Protein AF-A0A328N730-F1 (afdb_monomer)

InterPro domains:
  IPR009937 Putative Actinobacterial Holin-X, holin superfamily III [PF07332] (20-93)

Organism: NCBI:txid709876

Radius of gyration: 35.85 Å; Cα contacts (8 Å, |Δi|>4): 10; chains: 1; bounding box: 66×62×111 Å

Structure (mmCIF, N/CA/C/O backbone):
data_AF-A0A328N730-F1
#
_entry.id   AF-A0A328N730-F1
#
loop_
_atom_site.group_PDB
_atom_site.id
_atom_site.type_symbol
_atom_site.label_atom_id
_atom_site.label_alt_id
_atom_site.label_comp_id
_atom_site.label_asym_id
_atom_site.label_entity_id
_atom_site.label_seq_id
_atom_site.pdbx_PDB_ins_code
_atom_site.Cartn_x
_atom_site.Cartn_y
_atom_site.Cartn_z
_atom_site.occupancy
_atom_site.B_iso_or_equiv
_atom_site.auth_seq_id
_atom_site.auth_comp_id
_atom_site.auth_asym_id
_atom_site.auth_atom_id
_atom_site.pdbx_PDB_model_num
ATOM 1 N N . MET A 1 1 ? -37.586 -31.921 76.084 1.00 61.25 1 MET A N 1
ATOM 2 C CA . MET A 1 1 ? -37.830 -31.527 74.681 1.00 61.25 1 MET A CA 1
ATOM 3 C C . MET A 1 1 ? -36.852 -30.395 74.364 1.00 61.25 1 MET A C 1
ATOM 5 O O . MET A 1 1 ? -36.986 -29.361 75.003 1.00 61.25 1 MET A O 1
ATOM 9 N N . PRO A 1 2 ? -35.808 -30.604 73.542 1.00 62.34 2 PRO A N 1
ATOM 10 C CA . PRO A 1 2 ? -34.804 -29.581 73.235 1.00 62.34 2 PRO A CA 1
ATOM 11 C C . PRO A 1 2 ? -35.358 -28.512 72.283 1.00 62.34 2 PRO A C 1
ATOM 13 O O . PRO A 1 2 ? -36.160 -28.814 71.397 1.00 62.34 2 PRO A O 1
ATOM 16 N N . GLU A 1 3 ? -34.922 -27.271 72.482 1.00 66.38 3 GLU A N 1
ATOM 17 C CA . GLU A 1 3 ? -35.229 -26.127 71.625 1.00 66.38 3 GLU A CA 1
ATOM 18 C C . GLU A 1 3 ? -34.738 -26.368 70.190 1.00 66.38 3 GLU A C 1
ATOM 20 O O . GLU A 1 3 ? -33.609 -26.810 69.966 1.00 66.38 3 GLU A O 1
ATOM 25 N N . ARG A 1 4 ? -35.593 -26.088 69.198 1.00 67.12 4 ARG A N 1
ATOM 26 C CA . ARG A 1 4 ? -35.182 -26.035 67.791 1.00 67.12 4 ARG A CA 1
ATOM 27 C C . ARG A 1 4 ? -34.709 -24.611 67.477 1.00 67.12 4 ARG A C 1
ATOM 29 O O . ARG A 1 4 ? -35.476 -23.683 67.728 1.00 67.12 4 ARG A O 1
ATOM 36 N N . PRO A 1 5 ? -33.509 -24.423 66.901 1.00 63.19 5 PRO A N 1
ATOM 37 C CA . PRO A 1 5 ? -33.031 -23.113 66.481 1.00 63.19 5 PRO A CA 1
ATOM 38 C C . PRO A 1 5 ? -33.967 -22.530 65.419 1.00 63.19 5 PRO A C 1
ATOM 40 O O . PRO A 1 5 ? -34.181 -23.133 64.366 1.00 63.19 5 PRO A O 1
ATOM 43 N N . SER A 1 6 ? -34.517 -21.349 65.687 1.00 62.59 6 SER A N 1
ATOM 44 C CA . SER A 1 6 ? -35.200 -20.524 64.696 1.00 62.59 6 SER A CA 1
ATOM 45 C C . SER A 1 6 ? -34.163 -19.958 63.724 1.00 62.59 6 SER A C 1
ATOM 47 O O . SER A 1 6 ? -33.629 -18.867 63.922 1.00 62.59 6 SER A O 1
ATOM 49 N N . GLY A 1 7 ? -33.835 -20.719 62.682 1.00 55.09 7 GLY A N 1
ATOM 50 C CA . GLY A 1 7 ? -33.121 -20.188 61.528 1.00 55.09 7 GLY A CA 1
ATOM 51 C C . GLY A 1 7 ? -34.047 -19.234 60.787 1.00 55.09 7 GLY A C 1
ATOM 52 O O . GLY A 1 7 ? -34.960 -19.686 60.107 1.00 55.09 7 GLY A O 1
ATOM 53 N N . ASN A 1 8 ? -33.840 -17.930 60.962 1.00 61.34 8 ASN A N 1
ATOM 54 C CA . ASN A 1 8 ? -34.500 -16.886 60.186 1.00 61.34 8 ASN A CA 1
ATOM 55 C C . ASN A 1 8 ? -33.935 -16.903 58.749 1.00 61.34 8 ASN A C 1
ATOM 57 O O . ASN A 1 8 ? -32.775 -16.522 58.569 1.00 61.34 8 ASN A O 1
ATOM 61 N N . PRO A 1 9 ? -34.685 -17.340 57.720 1.00 61.12 9 PRO A N 1
ATOM 62 C CA . PRO A 1 9 ? -34.252 -17.218 56.341 1.00 61.12 9 PRO A CA 1
ATOM 63 C C . PRO A 1 9 ? -34.616 -15.812 55.860 1.00 61.12 9 PRO A C 1
ATOM 65 O O . PRO A 1 9 ? -35.763 -15.543 55.516 1.00 61.12 9 PRO A O 1
ATOM 68 N N . GLY A 1 10 ? -33.632 -14.915 55.839 1.00 58.91 10 GLY A N 1
ATOM 69 C CA . GLY A 1 10 ? -33.770 -13.614 55.185 1.00 58.91 10 GLY A CA 1
ATOM 70 C C . GLY A 1 10 ? -33.653 -12.422 56.124 1.00 58.91 10 GLY A C 1
ATOM 71 O O . GLY A 1 10 ? -34.583 -11.640 56.276 1.00 58.91 10 GLY A O 1
ATOM 72 N N . THR A 1 11 ? -32.470 -12.203 56.687 1.00 55.56 11 THR A N 1
ATOM 73 C CA . THR A 1 11 ? -31.991 -10.821 56.789 1.00 55.56 11 THR A CA 1
ATOM 74 C C . THR A 1 11 ? -31.574 -10.391 55.380 1.00 55.56 11 THR A C 1
ATOM 76 O O . THR A 1 11 ? -30.689 -11.041 54.822 1.00 55.56 11 THR A O 1
ATOM 79 N N . PRO A 1 12 ? -32.187 -9.362 54.762 1.00 58.97 12 PRO A N 1
ATOM 80 C CA . PRO A 1 12 ? -31.645 -8.747 53.556 1.00 58.97 12 PRO A CA 1
ATOM 81 C C . PRO A 1 12 ? -30.303 -8.113 53.933 1.00 58.97 12 PRO A C 1
ATOM 83 O O . PRO A 1 12 ? -30.235 -7.010 54.473 1.00 58.97 12 PRO A O 1
ATOM 86 N N . SER A 1 13 ? -29.239 -8.891 53.761 1.00 58.50 13 SER A N 1
ATOM 87 C CA . SER A 1 13 ? -27.875 -8.515 54.096 1.00 58.50 13 SER A CA 1
ATOM 88 C C . SER A 1 13 ? -27.474 -7.284 53.287 1.00 58.50 13 SER A C 1
ATOM 90 O O . SER A 1 13 ? -27.790 -7.178 52.102 1.00 58.50 13 SER A O 1
ATOM 92 N N . ALA A 1 14 ? -26.726 -6.373 53.907 1.00 62.09 14 ALA A N 1
ATOM 93 C CA . ALA A 1 14 ? -26.144 -5.188 53.269 1.00 62.09 14 ALA A CA 1
ATOM 94 C C . ALA A 1 14 ? -25.285 -5.496 52.014 1.00 62.09 14 ALA A C 1
ATOM 96 O O . ALA A 1 14 ? -24.898 -4.583 51.291 1.00 62.09 14 ALA A O 1
ATOM 97 N N . ASP A 1 15 ? -25.041 -6.772 51.716 1.00 61.91 15 ASP A N 1
ATOM 98 C CA . ASP A 1 15 ? -24.383 -7.278 50.512 1.00 61.91 15 ASP A CA 1
ATOM 99 C C . ASP A 1 15 ? -25.248 -7.178 49.239 1.00 61.91 15 ASP A C 1
ATOM 101 O O . ASP A 1 15 ? -24.708 -7.022 48.144 1.00 61.91 15 ASP A O 1
ATOM 105 N N . THR A 1 16 ? -26.586 -7.210 49.349 1.00 66.38 16 THR A N 1
ATOM 106 C CA . THR A 1 16 ? -27.504 -7.056 48.201 1.00 66.38 16 THR A CA 1
ATOM 107 C C . THR A 1 16 ? -27.311 -5.728 47.440 1.00 66.38 16 THR A C 1
ATOM 109 O O . THR A 1 16 ? -27.165 -5.774 46.217 1.00 66.38 16 THR A O 1
ATOM 112 N N . PRO A 1 17 ? -27.245 -4.548 48.093 1.00 77.62 17 PRO A N 1
ATOM 113 C CA . PRO A 1 17 ? -27.023 -3.278 47.392 1.00 77.62 17 PRO A CA 1
ATOM 114 C C . PRO A 1 17 ? -25.605 -3.117 46.814 1.00 77.62 17 PRO A C 1
ATOM 116 O O . PRO A 1 17 ? -25.441 -2.465 45.785 1.00 77.62 17 PRO A O 1
ATOM 119 N N . VAL A 1 18 ? -24.574 -3.725 47.415 1.00 85.56 18 VAL A N 1
ATOM 120 C CA . VAL A 1 18 ? -23.203 -3.693 46.863 1.00 85.56 18 VAL A CA 1
ATOM 121 C C . VAL A 1 18 ? -23.113 -4.549 45.599 1.00 85.56 18 VAL A C 1
ATOM 123 O O . VAL A 1 18 ? -22.546 -4.107 44.599 1.00 85.56 18 VAL A O 1
ATOM 126 N N . ALA A 1 19 ? -23.732 -5.733 45.606 1.00 85.75 19 ALA A N 1
ATOM 127 C CA . ALA A 1 19 ? -23.832 -6.584 44.423 1.00 85.75 19 ALA A CA 1
ATOM 128 C C . ALA A 1 19 ? -24.550 -5.871 43.261 1.00 85.75 19 ALA A C 1
ATOM 130 O O . ALA A 1 19 ? -24.112 -5.959 42.113 1.00 85.75 19 ALA A O 1
ATOM 131 N N . GLU A 1 20 ? -25.597 -5.095 43.553 1.00 84.69 20 GLU A N 1
ATOM 132 C CA . GLU A 1 20 ? -26.346 -4.345 42.541 1.00 84.69 20 GLU A CA 1
ATOM 133 C C . GLU A 1 20 ? -25.533 -3.187 41.923 1.00 84.69 20 GLU A C 1
ATOM 135 O O . GLU A 1 20 ? -25.595 -2.957 40.713 1.00 84.69 20 GLU A O 1
ATOM 140 N N . LEU A 1 21 ? -24.718 -2.481 42.718 1.00 88.88 21 LEU A N 1
ATOM 141 C CA . LEU A 1 21 ? -23.810 -1.434 42.225 1.00 88.88 21 LEU A CA 1
ATOM 142 C C . LEU A 1 21 ? -22.692 -2.006 41.354 1.00 88.88 21 LEU A C 1
ATOM 144 O O . LEU A 1 21 ? -22.386 -1.436 40.307 1.00 88.88 21 LEU A O 1
ATOM 148 N N . VAL A 1 22 ? -22.110 -3.135 41.766 1.00 89.31 22 VAL A N 1
ATOM 149 C CA . VAL A 1 22 ? -21.094 -3.843 40.976 1.00 89.31 22 VAL A CA 1
ATOM 150 C C . VAL A 1 22 ? -21.687 -4.265 39.638 1.00 89.31 22 VAL A C 1
ATOM 152 O O . VAL A 1 22 ? -21.095 -3.984 38.599 1.00 89.31 22 VAL A O 1
ATOM 155 N N . GLN A 1 23 ? -22.891 -4.837 39.637 1.00 90.00 23 GLN A N 1
ATOM 156 C CA . GLN A 1 23 ? -23.554 -5.265 38.410 1.00 90.00 23 GLN A CA 1
ATOM 157 C C . GLN A 1 23 ? -23.860 -4.088 37.470 1.00 90.00 23 GLN A C 1
ATOM 159 O O . GLN A 1 23 ? -23.536 -4.147 36.283 1.00 90.00 23 GLN A O 1
ATOM 164 N N . ARG A 1 24 ? -24.372 -2.967 37.997 1.00 89.06 24 ARG A N 1
ATOM 165 C CA . ARG A 1 24 ? -24.597 -1.744 37.205 1.00 89.06 24 ARG A CA 1
ATOM 166 C C . ARG A 1 24 ? -23.295 -1.131 36.681 1.00 89.06 24 ARG A C 1
ATOM 168 O O . ARG A 1 24 ? -23.271 -0.648 35.549 1.00 89.06 24 ARG A O 1
ATOM 175 N N . ALA A 1 25 ? -22.219 -1.144 37.467 1.00 89.62 25 ALA A N 1
ATOM 176 C CA . ALA A 1 25 ? -20.909 -0.656 37.039 1.00 89.62 25 ALA A CA 1
ATOM 177 C C . ALA A 1 25 ? -20.323 -1.535 35.923 1.00 89.62 25 ALA A C 1
ATOM 179 O O . ALA A 1 25 ? -19.842 -1.012 34.918 1.00 89.62 25 ALA A O 1
ATOM 180 N N . THR A 1 26 ? -20.427 -2.863 36.042 1.00 91.94 26 THR A N 1
ATOM 181 C CA . THR A 1 26 ? -20.022 -3.808 34.990 1.00 91.94 26 THR A CA 1
ATOM 182 C C . THR A 1 26 ? -20.818 -3.594 33.703 1.00 91.94 26 THR A C 1
ATOM 184 O O . THR A 1 26 ? -20.232 -3.582 32.617 1.00 91.94 26 THR A O 1
ATOM 187 N N . ASP A 1 27 ? -22.124 -3.346 33.800 1.00 91.81 27 ASP A N 1
ATOM 188 C CA . ASP A 1 27 ? -22.964 -3.051 32.638 1.00 91.81 27 ASP A CA 1
ATOM 189 C C . ASP A 1 27 ? -22.574 -1.733 31.952 1.00 91.81 27 ASP A C 1
ATOM 191 O O . ASP A 1 27 ? -22.522 -1.667 30.721 1.00 91.81 27 ASP A O 1
ATOM 195 N N . GLN A 1 28 ? -22.251 -0.686 32.717 1.00 91.81 28 GLN A N 1
ATOM 196 C CA . GLN A 1 28 ? -21.799 0.599 32.169 1.00 91.81 28 GLN A CA 1
ATOM 197 C C . GLN A 1 28 ? -20.432 0.489 31.496 1.00 91.81 28 GLN A C 1
ATOM 199 O O . GLN A 1 28 ? -20.262 0.974 30.378 1.00 91.81 28 GLN A O 1
ATOM 204 N N . ILE A 1 29 ? -19.483 -0.201 32.133 1.00 92.94 29 ILE A N 1
ATOM 205 C CA . ILE A 1 29 ? -18.159 -0.453 31.556 1.00 92.94 29 ILE A CA 1
ATOM 206 C C . ILE A 1 29 ? -18.304 -1.257 30.259 1.00 92.94 29 ILE A C 1
ATOM 208 O O . ILE A 1 29 ? -17.691 -0.918 29.250 1.00 92.94 29 ILE A O 1
ATOM 212 N N . THR A 1 30 ? -19.170 -2.274 30.240 1.00 94.38 30 THR A N 1
ATOM 213 C CA . THR A 1 30 ? -19.419 -3.090 29.043 1.00 94.38 30 THR A CA 1
ATOM 214 C C . THR A 1 30 ? -20.001 -2.265 27.895 1.00 94.38 30 THR A C 1
ATOM 216 O O . THR A 1 30 ? -19.614 -2.463 26.741 1.00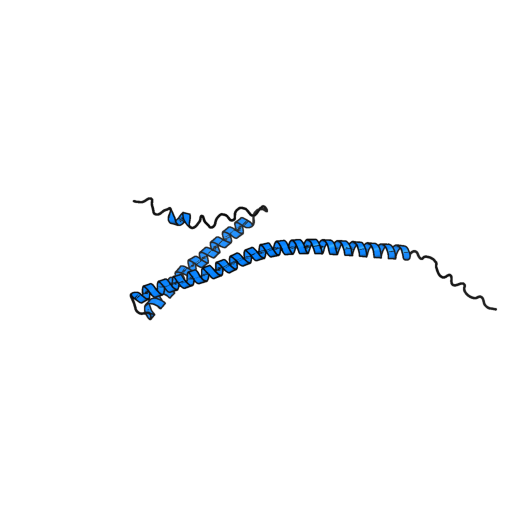 94.38 30 THR A O 1
ATOM 219 N N . ARG A 1 31 ? -20.914 -1.331 28.188 1.00 93.50 31 ARG A N 1
ATOM 220 C CA . ARG A 1 31 ? -21.474 -0.411 27.185 1.00 93.50 31 ARG A CA 1
ATOM 221 C C . ARG A 1 31 ? -20.410 0.545 26.650 1.00 93.50 31 ARG A C 1
ATOM 223 O O . ARG A 1 31 ? -20.225 0.605 25.442 1.00 93.50 31 ARG A O 1
ATOM 230 N N . LEU A 1 32 ? -19.637 1.178 27.530 1.00 94.44 32 LEU A N 1
ATOM 231 C CA . LEU A 1 32 ? -18.585 2.117 27.140 1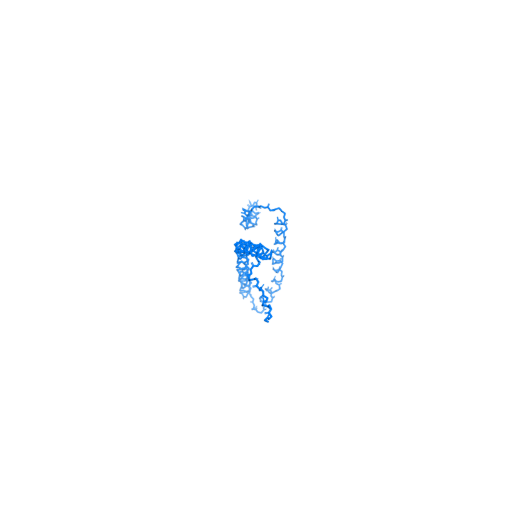.00 94.44 32 LEU A CA 1
ATOM 232 C C . LEU A 1 32 ? -17.507 1.451 26.270 1.00 94.44 32 LEU A C 1
ATOM 234 O O . LEU A 1 32 ? -17.120 1.990 25.239 1.00 94.44 32 LEU A O 1
ATOM 238 N N . VAL A 1 33 ? -17.070 0.241 26.639 1.00 95.19 33 VAL A N 1
ATOM 239 C CA . VAL A 1 33 ? -16.091 -0.532 25.856 1.00 95.19 33 VAL A CA 1
ATOM 240 C C . VAL A 1 33 ? -16.642 -0.893 24.475 1.00 95.19 33 VAL A C 1
ATOM 242 O O . VAL A 1 33 ? -15.910 -0.837 23.487 1.00 95.19 33 VAL A O 1
ATOM 245 N N . ARG A 1 34 ? -17.926 -1.258 24.375 1.00 95.25 34 ARG A N 1
ATOM 246 C CA . ARG A 1 34 ? -18.567 -1.548 23.081 1.00 95.25 34 ARG A CA 1
ATOM 247 C C . ARG A 1 34 ? -18.666 -0.305 22.203 1.00 95.25 34 ARG A C 1
ATOM 249 O O . ARG A 1 34 ? -18.405 -0.406 21.003 1.00 95.25 34 ARG A O 1
ATOM 256 N N . ASP A 1 35 ? -18.992 0.840 22.783 1.00 95.25 35 ASP A N 1
ATOM 257 C CA . ASP A 1 35 ? -19.112 2.100 22.051 1.00 95.25 35 ASP A CA 1
ATOM 258 C C . ASP A 1 35 ? -17.742 2.575 21.547 1.00 95.25 35 ASP A C 1
ATOM 260 O O . ASP A 1 35 ? -17.586 2.873 20.358 1.00 95.25 35 ASP A O 1
ATOM 264 N N . GLU A 1 36 ? -16.717 2.510 22.401 1.00 94.44 36 GLU A N 1
ATOM 265 C CA . GLU A 1 36 ? -15.343 2.868 22.043 1.00 94.44 36 GLU A CA 1
ATOM 266 C C . GLU A 1 36 ? -14.783 1.936 20.960 1.00 94.44 36 GLU A C 1
ATOM 268 O O . GLU A 1 36 ? -14.190 2.390 19.983 1.00 94.44 36 GLU A O 1
ATOM 273 N N . LEU A 1 37 ? -15.040 0.624 21.054 1.00 95.44 37 LEU A N 1
ATOM 274 C CA . LEU A 1 37 ? -14.669 -0.330 20.003 1.00 95.44 37 LEU A CA 1
ATOM 275 C C . LEU A 1 37 ? -15.381 -0.043 18.681 1.00 95.44 37 LEU A C 1
ATOM 277 O O . LEU A 1 37 ? -14.801 -0.249 17.614 1.00 95.44 37 LEU A O 1
ATOM 281 N N . THR A 1 38 ? -16.630 0.411 18.728 1.00 95.94 38 THR A N 1
ATOM 282 C CA . THR A 1 38 ? -17.405 0.713 17.522 1.00 95.94 38 THR A CA 1
ATOM 283 C C . THR A 1 38 ? -16.860 1.962 16.828 1.00 95.94 38 THR A C 1
ATOM 285 O O . THR A 1 38 ? -16.639 1.933 15.614 1.00 95.94 38 THR A O 1
ATOM 288 N N . MET A 1 39 ? -16.535 3.015 17.586 1.00 94.62 39 MET A N 1
ATOM 289 C CA . MET A 1 39 ? -15.845 4.192 17.048 1.00 94.62 39 MET A CA 1
ATOM 290 C C . MET A 1 39 ? -14.438 3.864 16.545 1.00 94.62 39 MET A C 1
ATOM 292 O O . MET A 1 39 ? -14.090 4.228 15.420 1.00 94.62 39 MET A O 1
ATOM 296 N N . ALA A 1 40 ? -13.645 3.124 17.323 1.00 95.50 40 ALA A N 1
ATOM 297 C CA . ALA A 1 40 ? -12.286 2.748 16.950 1.00 95.50 40 ALA A CA 1
ATOM 298 C C . ALA A 1 40 ? -12.266 1.912 15.666 1.00 95.50 40 ALA A C 1
ATOM 300 O O . ALA A 1 40 ? -11.423 2.131 14.795 1.00 95.50 40 ALA A O 1
ATOM 301 N N . ARG A 1 41 ? -13.225 0.990 15.502 1.00 95.25 41 ARG A N 1
ATOM 302 C CA . ARG A 1 41 ? -13.399 0.233 14.255 1.00 95.25 41 ARG A CA 1
ATOM 303 C C . ARG A 1 41 ? -13.710 1.156 13.085 1.00 95.25 41 ARG A C 1
ATOM 305 O O . ARG A 1 41 ? -13.049 1.047 12.056 1.00 95.25 41 ARG A O 1
ATOM 312 N N . ALA A 1 42 ? -14.654 2.083 13.238 1.00 95.56 42 ALA A N 1
ATOM 313 C CA . ALA A 1 42 ? -14.993 3.035 12.182 1.00 95.56 42 ALA A CA 1
ATOM 314 C C . ALA A 1 42 ? -13.784 3.903 11.779 1.00 95.56 42 ALA A C 1
ATOM 316 O O . ALA A 1 42 ? -13.504 4.076 10.588 1.00 95.56 42 ALA A O 1
ATOM 317 N N . GLU A 1 43 ? -13.013 4.391 12.754 1.00 94.31 43 GLU A N 1
ATOM 318 C CA . GLU A 1 43 ? -11.821 5.198 12.496 1.00 94.31 43 GLU A CA 1
ATOM 319 C C . GLU A 1 43 ? -10.686 4.372 11.868 1.00 94.31 43 GLU A C 1
ATOM 321 O O . GLU A 1 43 ? -10.060 4.823 10.903 1.00 94.31 43 GLU A O 1
ATOM 326 N N . MET A 1 44 ? -10.444 3.143 12.341 1.00 95.94 44 MET A N 1
ATOM 327 C CA . MET A 1 44 ? -9.474 2.225 11.734 1.00 95.94 44 MET A CA 1
ATOM 328 C C . MET A 1 44 ? -9.845 1.879 10.297 1.00 95.94 44 MET A C 1
ATOM 330 O O . MET A 1 44 ? -8.961 1.847 9.445 1.00 95.94 44 MET A O 1
ATOM 334 N N . THR A 1 45 ? -11.123 1.659 9.988 1.00 95.62 45 THR A N 1
ATOM 335 C CA . THR A 1 45 ? -11.569 1.424 8.610 1.00 95.62 45 THR A CA 1
ATOM 336 C C . THR A 1 45 ? -11.330 2.655 7.737 1.00 95.62 45 THR A C 1
ATOM 338 O O . THR A 1 45 ? -10.805 2.531 6.628 1.00 95.62 45 THR A O 1
ATOM 341 N N . ALA A 1 46 ? -11.638 3.858 8.231 1.00 93.81 46 ALA A N 1
ATOM 342 C CA 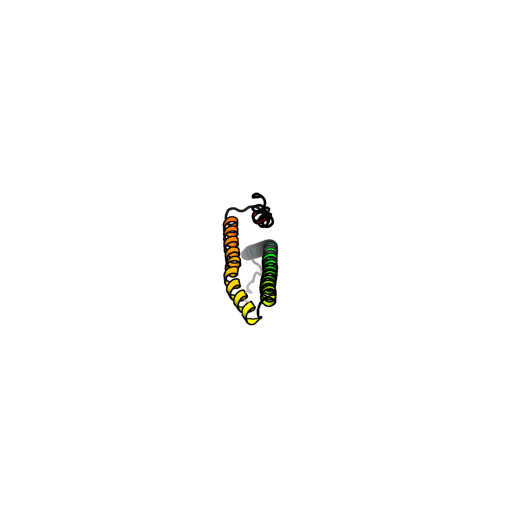. ALA A 1 46 ? -11.393 5.098 7.496 1.00 93.81 46 ALA A CA 1
ATOM 343 C C . ALA A 1 46 ? -9.891 5.346 7.250 1.00 93.81 46 ALA A C 1
ATOM 345 O O . ALA A 1 46 ? -9.491 5.682 6.129 1.00 93.81 46 ALA A O 1
ATOM 346 N N . LYS A 1 47 ? -9.042 5.132 8.266 1.00 92.12 47 LYS A N 1
ATOM 347 C CA . LYS A 1 47 ? -7.575 5.210 8.152 1.00 92.12 47 LYS A CA 1
ATOM 348 C C . LYS A 1 47 ? -7.028 4.124 7.225 1.00 92.12 47 LYS A C 1
ATOM 350 O O . LYS A 1 47 ? -6.215 4.427 6.355 1.00 92.12 47 LYS A O 1
ATOM 355 N N . GLY A 1 48 ? -7.528 2.897 7.350 1.00 95.44 48 GLY A N 1
ATOM 356 C CA . GLY A 1 48 ? -7.155 1.748 6.530 1.00 95.44 48 GLY A CA 1
ATOM 357 C C . GLY A 1 48 ? -7.473 1.959 5.054 1.00 95.44 48 GLY A C 1
ATOM 358 O O . GLY A 1 48 ? -6.618 1.719 4.209 1.00 95.44 48 GLY A O 1
ATOM 359 N N . LYS A 1 49 ? -8.648 2.511 4.724 1.00 95.12 49 LYS A N 1
ATOM 360 C CA . LYS A 1 49 ? -9.012 2.841 3.338 1.00 95.12 49 LYS A CA 1
ATOM 361 C C . LYS A 1 49 ? -8.082 3.899 2.740 1.00 95.12 49 LYS A C 1
ATOM 363 O O . LYS A 1 49 ? -7.622 3.745 1.612 1.00 95.12 49 LYS A O 1
ATOM 368 N N . ARG A 1 50 ? -7.775 4.961 3.494 1.00 91.69 50 ARG A N 1
ATOM 369 C CA . ARG A 1 50 ? -6.843 6.014 3.050 1.00 91.69 50 ARG A CA 1
ATOM 370 C C . ARG A 1 50 ? -5.429 5.464 2.845 1.00 91.69 50 ARG A C 1
ATOM 372 O O . ARG A 1 50 ? -4.819 5.742 1.816 1.00 91.69 50 ARG A O 1
ATOM 379 N N . ALA A 1 51 ? -4.944 4.648 3.780 1.00 93.88 51 ALA A N 1
ATOM 380 C CA . ALA A 1 51 ? -3.653 3.975 3.664 1.00 93.88 51 ALA A CA 1
ATOM 381 C C . ALA A 1 51 ? -3.616 3.007 2.468 1.00 93.88 51 ALA A C 1
ATOM 383 O O . ALA A 1 51 ? -2.650 3.009 1.711 1.00 93.88 51 ALA A O 1
ATOM 384 N N . GLY A 1 52 ? -4.689 2.241 2.249 1.00 93.31 52 GLY A N 1
ATOM 385 C CA . GLY A 1 52 ? -4.816 1.288 1.146 1.00 93.31 52 GLY A CA 1
ATOM 386 C C . GLY A 1 52 ? -4.809 1.947 -0.232 1.00 93.31 52 GLY A C 1
ATOM 387 O O . GLY A 1 52 ? -4.124 1.465 -1.128 1.00 93.31 52 GLY A O 1
ATOM 388 N N . ILE A 1 53 ? -5.491 3.085 -0.401 1.00 95.44 53 ILE A N 1
ATOM 389 C CA . ILE A 1 53 ? -5.452 3.852 -1.660 1.00 95.44 53 ILE A CA 1
ATOM 390 C C . ILE A 1 53 ? -4.030 4.359 -1.936 1.00 95.44 53 ILE A C 1
ATOM 392 O O . ILE A 1 53 ? -3.536 4.226 -3.055 1.00 95.44 53 ILE A O 1
ATOM 396 N N . GLY A 1 54 ? -3.347 4.894 -0.917 1.00 88.56 54 GLY A N 1
ATOM 397 C CA . GLY A 1 54 ? -1.959 5.346 -1.049 1.00 88.56 54 GLY A CA 1
ATOM 398 C C . GLY A 1 54 ? -1.001 4.208 -1.414 1.00 88.56 54 GLY A C 1
ATOM 399 O O . GLY A 1 54 ? -0.200 4.346 -2.338 1.00 88.56 54 GLY A O 1
ATOM 400 N N . ALA A 1 55 ? -1.129 3.062 -0.743 1.00 94.00 55 ALA A N 1
ATOM 401 C CA . ALA A 1 55 ? -0.347 1.866 -1.044 1.00 94.00 55 ALA A CA 1
ATOM 402 C C . ALA A 1 55 ? -0.629 1.332 -2.459 1.00 94.00 55 ALA A C 1
ATOM 404 O O . ALA A 1 55 ? 0.305 0.967 -3.168 1.00 94.00 55 ALA A O 1
ATOM 405 N N . GLY A 1 56 ? -1.892 1.345 -2.899 1.00 94.75 56 GLY A N 1
ATOM 406 C CA . GLY A 1 56 ? -2.292 0.916 -4.239 1.00 94.75 56 GLY A CA 1
ATOM 407 C C . GLY A 1 56 ? -1.715 1.796 -5.346 1.00 94.75 56 GLY A C 1
ATOM 408 O O . GLY A 1 56 ? -1.180 1.275 -6.322 1.00 94.75 56 GLY A O 1
ATOM 409 N N . LEU A 1 57 ? -1.750 3.123 -5.181 1.00 94.31 57 LEU A N 1
ATOM 410 C CA . LEU A 1 57 ? -1.168 4.054 -6.155 1.00 94.31 57 LEU A CA 1
ATOM 411 C C . LEU A 1 57 ? 0.356 3.928 -6.235 1.00 94.31 57 LEU A C 1
ATOM 413 O O . LEU A 1 57 ? 0.906 3.934 -7.336 1.00 94.31 57 LEU A O 1
ATOM 417 N N . LEU A 1 58 ? 1.041 3.772 -5.097 1.00 93.06 58 LEU A N 1
ATOM 418 C CA . LEU A 1 58 ? 2.487 3.541 -5.099 1.00 93.06 58 LEU A CA 1
ATOM 419 C C . LEU A 1 58 ? 2.853 2.183 -5.702 1.00 93.06 58 LEU A C 1
ATOM 421 O O . LEU A 1 58 ? 3.780 2.116 -6.503 1.00 93.06 58 LEU A O 1
ATOM 425 N N . GLY A 1 59 ? 2.117 1.121 -5.367 1.00 94.06 59 GLY A N 1
ATOM 426 C CA . GLY A 1 59 ? 2.337 -0.209 -5.932 1.00 94.06 59 GLY A CA 1
ATOM 427 C C . GLY A 1 59 ? 2.109 -0.241 -7.445 1.00 94.06 59 GLY A C 1
ATOM 428 O O . GLY A 1 59 ? 2.973 -0.695 -8.193 1.00 94.06 59 GLY A O 1
ATOM 429 N N . GLY A 1 60 ? 0.982 0.306 -7.909 1.00 93.81 60 GLY A N 1
ATOM 430 C CA . GLY A 1 60 ? 0.658 0.389 -9.333 1.00 93.81 60 GLY A CA 1
ATOM 431 C C . GLY A 1 60 ? 1.646 1.259 -10.114 1.00 93.81 60 GLY A C 1
ATOM 432 O O . GLY A 1 60 ? 2.143 0.844 -11.160 1.00 93.81 60 GLY A O 1
ATOM 433 N N . GLY A 1 61 ? 1.992 2.435 -9.581 1.00 90.00 61 GLY A N 1
ATOM 434 C CA . GLY A 1 61 ? 2.975 3.332 -10.190 1.00 90.00 61 GLY A CA 1
ATOM 435 C C . GLY A 1 61 ? 4.375 2.721 -10.267 1.00 90.00 61 GLY A C 1
ATOM 436 O O . GLY A 1 61 ? 5.041 2.851 -11.293 1.00 90.00 61 GLY A O 1
ATOM 437 N N . ALA A 1 62 ? 4.807 2.001 -9.226 1.00 88.94 62 ALA A N 1
ATOM 438 C CA . ALA A 1 62 ? 6.083 1.290 -9.235 1.00 88.94 62 ALA A CA 1
ATOM 439 C C . ALA A 1 62 ? 6.120 0.210 -10.323 1.00 88.94 62 ALA A C 1
ATOM 441 O O . ALA A 1 62 ? 7.098 0.125 -11.064 1.00 88.94 62 ALA A O 1
ATOM 442 N N . MET A 1 63 ? 5.045 -0.571 -10.466 1.00 93.44 63 MET A N 1
ATOM 443 C CA . MET A 1 63 ? 4.992 -1.635 -11.467 1.00 93.44 63 MET A CA 1
ATOM 444 C C . MET A 1 63 ? 5.027 -1.077 -12.896 1.00 93.44 63 MET A C 1
ATOM 446 O O . MET A 1 63 ? 5.802 -1.551 -13.726 1.00 93.44 63 MET A O 1
ATOM 450 N N . LEU A 1 64 ? 4.268 -0.011 -13.172 1.00 92.56 64 LEU A N 1
ATOM 451 C CA . LEU A 1 64 ? 4.338 0.698 -14.455 1.00 92.56 64 LEU A CA 1
ATOM 452 C C . LEU A 1 64 ? 5.732 1.282 -14.716 1.00 92.56 64 LEU A C 1
ATOM 454 O O . LEU A 1 64 ? 6.233 1.186 -15.834 1.00 92.56 64 LEU A O 1
ATOM 458 N N . GLY A 1 65 ? 6.380 1.840 -13.691 1.00 83.69 65 GLY A N 1
ATOM 459 C CA . GLY A 1 65 ? 7.752 2.337 -13.786 1.00 83.69 65 GLY A CA 1
ATOM 460 C C . GLY A 1 65 ? 8.757 1.247 -14.170 1.00 83.69 65 GLY A C 1
ATOM 461 O O . GLY A 1 65 ? 9.622 1.488 -15.009 1.00 83.69 65 GLY A O 1
ATOM 462 N N . ILE A 1 66 ? 8.613 0.036 -13.620 1.00 85.69 66 ILE A N 1
ATOM 463 C CA . ILE A 1 66 ? 9.453 -1.119 -13.975 1.00 85.69 66 ILE A CA 1
ATOM 464 C C . ILE A 1 66 ? 9.263 -1.495 -15.447 1.00 85.69 66 ILE A C 1
ATOM 466 O O . ILE A 1 66 ? 10.251 -1.639 -16.166 1.00 85.69 66 ILE A O 1
ATOM 470 N N . PHE A 1 67 ? 8.020 -1.610 -15.924 1.00 86.25 67 PHE A N 1
ATOM 471 C CA . PHE A 1 67 ? 7.754 -1.937 -17.331 1.00 86.25 67 PHE A CA 1
ATOM 472 C C . PHE A 1 67 ? 8.238 -0.846 -18.294 1.00 86.25 67 PHE A C 1
ATOM 474 O O . PHE A 1 67 ? 8.804 -1.157 -19.344 1.00 86.25 67 PHE A O 1
ATOM 481 N N . ALA A 1 68 ? 8.075 0.427 -17.933 1.00 86.75 68 ALA A N 1
ATOM 482 C CA . ALA A 1 68 ? 8.605 1.544 -18.709 1.00 86.75 68 ALA A CA 1
ATOM 483 C C . ALA A 1 68 ? 10.142 1.496 -18.794 1.00 86.75 68 ALA A C 1
ATOM 485 O O . ALA A 1 68 ? 10.706 1.649 -19.874 1.00 86.75 68 ALA A O 1
ATOM 486 N N . GLY A 1 69 ? 10.826 1.210 -17.681 1.00 83.25 69 GLY A N 1
ATOM 487 C CA . GLY A 1 69 ? 12.280 1.028 -17.670 1.00 83.25 69 GLY A CA 1
ATOM 488 C C . GLY A 1 69 ? 12.729 -0.171 -18.510 1.00 83.25 69 GLY A C 1
ATOM 489 O O . GLY A 1 69 ? 13.634 -0.048 -19.331 1.00 83.25 69 GLY A O 1
ATOM 490 N N . ALA A 1 70 ? 12.061 -1.318 -18.370 1.00 83.94 70 ALA A N 1
ATOM 491 C CA . ALA A 1 70 ? 12.384 -2.525 -19.129 1.00 83.94 70 ALA A CA 1
ATOM 492 C C . ALA A 1 70 ? 12.233 -2.319 -20.647 1.00 83.94 70 ALA A C 1
ATOM 494 O O . ALA A 1 70 ? 13.10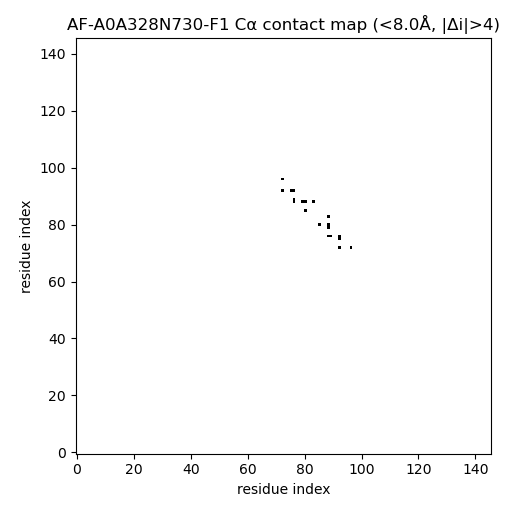1 -2.721 -21.421 1.00 83.94 70 ALA A O 1
ATOM 495 N N . THR A 1 71 ? 11.159 -1.653 -21.077 1.00 83.50 71 THR A N 1
ATOM 496 C CA . THR A 1 71 ? 10.921 -1.346 -22.498 1.00 83.50 71 THR A CA 1
ATOM 497 C C . THR A 1 71 ? 11.890 -0.294 -23.041 1.00 83.50 71 THR A C 1
ATOM 499 O O . THR A 1 71 ? 12.337 -0.419 -24.183 1.00 83.50 71 THR A O 1
ATOM 502 N N . ALA A 1 72 ? 12.296 0.692 -22.234 1.00 79.25 72 ALA A N 1
ATOM 503 C CA . ALA A 1 72 ? 13.347 1.640 -22.605 1.00 79.25 72 ALA A CA 1
ATOM 504 C C . ALA A 1 72 ? 14.691 0.931 -22.847 1.00 79.25 72 ALA A C 1
ATOM 506 O O . ALA A 1 72 ? 15.296 1.109 -23.906 1.00 79.25 72 ALA A O 1
ATOM 507 N N . VAL A 1 73 ? 15.111 0.050 -21.930 1.00 84.19 73 VAL A N 1
ATOM 508 C CA . VAL A 1 73 ? 16.329 -0.762 -22.096 1.00 84.19 73 VAL A CA 1
ATOM 509 C C . VAL A 1 73 ? 16.234 -1.647 -23.341 1.00 84.19 73 VAL A C 1
ATOM 511 O O . VAL A 1 73 ? 17.172 -1.679 -24.135 1.00 84.19 73 VAL A O 1
ATOM 514 N N . ALA A 1 74 ? 15.098 -2.314 -23.564 1.00 83.44 74 ALA A N 1
ATOM 515 C CA . ALA A 1 74 ? 14.885 -3.132 -24.759 1.00 83.44 74 ALA A CA 1
ATOM 516 C C . ALA A 1 74 ? 15.007 -2.313 -26.057 1.00 83.44 74 ALA A C 1
ATOM 518 O O . ALA A 1 74 ? 15.615 -2.770 -27.023 1.00 83.44 74 ALA A O 1
ATOM 519 N N . THR A 1 75 ? 14.495 -1.080 -26.063 1.00 81.38 75 THR A N 1
ATOM 520 C CA . THR A 1 75 ? 14.600 -0.167 -27.211 1.00 81.38 75 THR A CA 1
ATOM 521 C C . THR A 1 75 ? 16.055 0.227 -27.482 1.00 81.38 75 THR A C 1
ATOM 523 O O . THR A 1 75 ? 16.489 0.230 -28.634 1.00 81.38 75 THR A O 1
ATOM 526 N N . ILE A 1 76 ? 16.841 0.509 -26.437 1.00 83.31 76 ILE A N 1
ATOM 527 C CA . ILE A 1 76 ? 18.278 0.804 -26.567 1.00 83.31 76 ILE A CA 1
ATOM 528 C C . ILE A 1 76 ? 19.016 -0.407 -27.148 1.00 83.31 76 ILE A C 1
ATOM 530 O O . ILE A 1 76 ? 19.781 -0.267 -28.096 1.00 83.31 76 ILE A O 1
ATOM 534 N N . VAL A 1 77 ? 18.759 -1.610 -26.630 1.00 86.62 77 VAL A N 1
ATOM 535 C CA . VAL A 1 77 ? 19.406 -2.830 -27.132 1.00 86.62 77 VAL A CA 1
ATOM 536 C C . VAL A 1 77 ? 19.055 -3.074 -28.599 1.00 86.62 77 VAL A C 1
ATOM 538 O O . VAL A 1 77 ? 19.958 -3.310 -29.394 1.00 86.62 77 VAL A O 1
ATOM 541 N N . LEU A 1 78 ? 17.777 -2.961 -28.979 1.00 84.44 78 LEU A N 1
ATOM 542 C CA . LEU A 1 78 ? 17.328 -3.201 -30.352 1.00 84.44 78 LEU A CA 1
ATOM 543 C C . LEU A 1 78 ? 17.898 -2.176 -31.344 1.00 84.44 78 LEU A C 1
ATOM 545 O O . LEU A 1 78 ? 18.288 -2.533 -32.453 1.00 84.44 78 LEU A O 1
ATOM 549 N N . THR A 1 79 ? 17.980 -0.906 -30.941 1.00 85.50 79 THR A N 1
ATOM 550 C CA . THR A 1 79 ? 18.576 0.147 -31.778 1.00 85.50 79 THR A CA 1
ATOM 551 C C . THR A 1 79 ? 20.085 -0.030 -31.944 1.00 85.50 79 THR A C 1
ATOM 553 O O . THR A 1 79 ? 20.589 0.198 -33.040 1.00 85.50 79 THR A O 1
ATOM 556 N N . LEU A 1 80 ? 20.808 -0.488 -30.914 1.00 83.19 80 LEU A N 1
ATOM 557 C CA . LEU A 1 80 ? 22.234 -0.818 -31.030 1.00 83.19 80 LEU A CA 1
ATOM 558 C C . LEU A 1 80 ? 22.464 -2.087 -31.862 1.00 83.19 80 LEU A C 1
ATOM 560 O O . LEU A 1 80 ? 23.333 -2.088 -32.729 1.00 83.19 80 LEU A O 1
ATOM 564 N N . ALA A 1 81 ? 21.673 -3.139 -31.646 1.00 84.75 81 ALA A N 1
ATOM 565 C CA . ALA A 1 81 ? 21.773 -4.399 -32.387 1.00 84.75 81 ALA A CA 1
ATOM 566 C C . ALA A 1 81 ? 21.559 -4.218 -33.903 1.00 84.75 81 ALA A C 1
ATOM 568 O O . ALA A 1 81 ? 22.114 -4.959 -34.706 1.00 84.75 81 ALA A O 1
ATOM 569 N N . ALA A 1 82 ? 20.821 -3.184 -34.324 1.00 86.88 82 ALA A N 1
ATOM 570 C CA . ALA A 1 82 ? 20.668 -2.850 -35.741 1.00 86.88 82 ALA A CA 1
ATOM 571 C C . ALA A 1 82 ? 21.974 -2.385 -36.422 1.00 86.88 82 ALA A C 1
ATOM 573 O O . ALA A 1 82 ? 22.049 -2.368 -37.649 1.00 86.88 82 ALA A O 1
ATOM 574 N N . ILE A 1 83 ? 22.989 -1.977 -35.651 1.00 86.69 83 ILE A N 1
ATOM 575 C CA . ILE A 1 83 ? 24.220 -1.345 -36.155 1.00 86.69 83 ILE A CA 1
ATOM 576 C C . ILE A 1 83 ? 25.460 -2.206 -35.845 1.00 86.69 83 ILE A C 1
ATOM 578 O O . ILE A 1 83 ? 26.493 -2.067 -36.497 1.00 86.69 83 ILE A O 1
ATOM 582 N N . MET A 1 84 ? 25.383 -3.099 -34.854 1.00 83.31 84 MET A N 1
ATOM 583 C CA . MET A 1 84 ? 26.506 -3.918 -34.387 1.00 83.31 84 MET A CA 1
ATOM 584 C C . MET A 1 84 ? 26.045 -5.291 -33.863 1.00 83.31 84 MET A C 1
ATOM 586 O O . MET A 1 84 ? 24.870 -5.451 -33.552 1.00 83.31 84 MET A O 1
ATOM 590 N N . PRO A 1 85 ? 26.951 -6.278 -33.708 1.00 82.19 85 PRO A N 1
ATOM 591 C CA . PRO A 1 85 ? 26.600 -7.617 -33.231 1.00 82.19 85 PRO A CA 1
ATOM 592 C C . PRO A 1 85 ? 25.982 -7.628 -31.821 1.00 82.19 85 PRO A C 1
ATOM 594 O O . PRO A 1 85 ? 26.451 -6.919 -30.925 1.00 82.19 85 PRO A O 1
ATOM 597 N N . ASP A 1 86 ? 25.001 -8.510 -31.602 1.00 77.31 86 ASP A N 1
ATOM 598 C CA . ASP A 1 86 ? 24.175 -8.596 -30.382 1.00 77.31 86 ASP A CA 1
ATOM 599 C C . ASP A 1 86 ? 24.984 -8.669 -29.072 1.00 77.31 86 ASP A C 1
ATOM 601 O O . ASP A 1 86 ? 24.624 -8.071 -28.051 1.00 77.31 86 ASP A O 1
ATOM 605 N N . ALA A 1 87 ? 26.125 -9.364 -29.101 1.00 75.25 87 ALA A N 1
ATOM 606 C CA . ALA A 1 87 ? 27.016 -9.504 -27.950 1.00 75.25 87 ALA A CA 1
ATOM 607 C C . ALA A 1 87 ? 27.648 -8.168 -27.513 1.00 75.25 87 ALA A C 1
ATOM 609 O O . ALA A 1 87 ? 27.842 -7.932 -26.323 1.00 75.25 87 ALA A O 1
ATOM 610 N N . VAL A 1 88 ? 27.943 -7.269 -28.456 1.00 75.75 88 VAL A N 1
ATOM 611 C CA . VAL A 1 88 ? 28.534 -5.951 -28.169 1.00 75.75 88 VAL A CA 1
ATOM 612 C C . VAL A 1 88 ? 27.446 -4.969 -27.730 1.00 75.75 88 VAL A C 1
ATOM 614 O O . VAL A 1 88 ? 27.631 -4.224 -26.765 1.00 75.75 88 VAL A O 1
ATOM 617 N N . ALA A 1 89 ? 26.279 -5.024 -28.378 1.00 69.00 89 ALA A N 1
ATOM 618 C CA . ALA A 1 89 ? 25.125 -4.188 -28.055 1.00 69.00 89 ALA A CA 1
ATOM 619 C C . ALA A 1 89 ? 24.647 -4.387 -26.605 1.00 69.00 89 ALA A C 1
ATOM 621 O O . ALA A 1 89 ? 24.460 -3.419 -25.863 1.00 69.00 89 ALA A O 1
ATOM 622 N N . THR A 1 90 ? 24.509 -5.643 -26.169 1.00 72.12 90 THR A N 1
ATOM 623 C CA . THR A 1 90 ? 24.085 -5.971 -24.797 1.00 72.12 90 THR A CA 1
ATOM 624 C C . THR A 1 90 ? 25.117 -5.556 -23.746 1.00 72.12 90 THR A C 1
ATOM 626 O O . THR A 1 90 ? 24.743 -5.166 -22.640 1.00 72.12 90 THR A O 1
ATOM 629 N N . LEU A 1 91 ? 26.413 -5.572 -24.064 1.00 72.12 91 LEU A N 1
ATOM 630 C CA . LEU A 1 91 ? 27.481 -5.180 -23.139 1.00 72.12 91 LEU A CA 1
ATOM 631 C C . LEU A 1 91 ? 27.539 -3.650 -22.949 1.00 72.12 91 LEU A C 1
ATOM 633 O O . LEU A 1 91 ? 27.628 -3.163 -21.820 1.00 72.12 91 LEU A O 1
ATOM 637 N N . ILE A 1 92 ? 27.373 -2.875 -24.027 1.00 73.75 92 ILE A N 1
ATOM 638 C CA . ILE A 1 92 ? 27.307 -1.401 -23.976 1.00 73.75 92 ILE A CA 1
ATOM 639 C C . ILE A 1 92 ? 26.029 -0.921 -23.273 1.00 73.75 92 ILE A C 1
ATOM 641 O O . ILE A 1 92 ? 26.085 -0.037 -22.412 1.00 73.75 92 ILE A O 1
ATOM 645 N N . ALA A 1 93 ? 24.879 -1.526 -23.573 1.00 74.81 93 ALA A N 1
ATOM 646 C CA . ALA A 1 93 ? 23.625 -1.176 -22.911 1.00 74.81 93 ALA A CA 1
ATOM 647 C C . ALA A 1 93 ? 23.693 -1.430 -21.390 1.00 74.81 93 ALA A C 1
ATOM 649 O O . ALA A 1 93 ? 23.265 -0.587 -20.603 1.00 74.81 93 ALA A O 1
ATOM 650 N N . GLN A 1 94 ? 24.315 -2.534 -20.955 1.00 65.19 94 GLN A N 1
ATOM 651 C CA . GLN A 1 94 ? 24.503 -2.849 -19.531 1.00 65.19 94 GLN A CA 1
ATOM 652 C C . GLN A 1 94 ? 25.415 -1.855 -18.798 1.00 65.19 94 GLN A C 1
ATOM 654 O O . GLN A 1 94 ? 25.143 -1.500 -17.648 1.00 65.19 94 GLN A O 1
ATOM 659 N N . THR A 1 95 ? 26.489 -1.385 -19.440 1.00 65.88 95 THR A N 1
ATOM 660 C CA . THR A 1 95 ? 27.370 -0.366 -18.836 1.00 65.88 95 THR A CA 1
ATOM 661 C C . THR A 1 95 ? 26.677 0.995 -18.726 1.00 65.88 95 THR A C 1
ATOM 663 O O . THR A 1 95 ? 26.808 1.660 -17.698 1.00 65.88 95 THR A O 1
ATOM 666 N N . THR A 1 96 ? 25.860 1.366 -19.717 1.00 64.12 96 THR A N 1
ATOM 667 C CA . THR A 1 96 ? 25.071 2.611 -19.713 1.00 64.12 96 THR A CA 1
ATOM 668 C C . THR A 1 96 ? 23.932 2.568 -18.686 1.00 64.12 96 THR A C 1
ATOM 670 O O . THR A 1 96 ? 23.699 3.547 -17.977 1.00 64.12 96 THR A O 1
ATOM 673 N N . GLY A 1 97 ? 23.280 1.413 -18.507 1.00 59.38 97 GLY A N 1
ATOM 674 C CA . GLY A 1 97 ? 22.203 1.229 -17.525 1.00 59.38 97 GLY A CA 1
ATOM 675 C C . GLY A 1 97 ? 22.628 1.472 -16.069 1.00 59.38 97 GLY A C 1
ATOM 676 O O . GLY A 1 97 ? 21.820 1.904 -15.245 1.00 59.38 97 GLY A O 1
ATOM 677 N N . LYS A 1 98 ? 23.915 1.299 -15.730 1.00 53.69 98 LYS A N 1
ATOM 678 C CA . LYS A 1 98 ? 24.427 1.678 -14.398 1.00 53.69 98 LYS A CA 1
ATOM 679 C C . LYS A 1 98 ? 24.409 3.193 -14.164 1.00 53.69 98 LYS A C 1
ATOM 681 O O . LYS A 1 98 ? 24.223 3.612 -13.023 1.00 53.69 98 LYS A O 1
ATOM 686 N N . ALA A 1 99 ? 24.527 4.008 -15.216 1.00 51.38 99 ALA A N 1
ATOM 687 C CA . ALA A 1 99 ? 24.370 5.460 -15.132 1.00 51.38 99 ALA A CA 1
ATOM 688 C C . ALA A 1 99 ? 22.891 5.878 -14.986 1.00 51.38 99 ALA A C 1
ATOM 690 O O . ALA A 1 99 ? 22.598 6.846 -14.280 1.00 51.38 99 ALA A O 1
ATOM 691 N N . GLU A 1 100 ? 21.943 5.115 -15.544 1.00 50.84 100 GLU A N 1
ATOM 692 C CA . GLU A 1 100 ? 20.499 5.337 -15.346 1.00 50.84 100 GLU A CA 1
ATOM 693 C C . GLU A 1 100 ? 20.001 4.956 -13.942 1.00 50.84 100 GLU A C 1
ATOM 695 O O . GLU A 1 100 ? 19.040 5.551 -13.455 1.00 50.84 100 GLU A O 1
ATOM 700 N N . SER A 1 101 ? 20.683 4.066 -13.207 1.00 49.88 101 SER A N 1
ATOM 701 C CA . SER A 1 101 ? 20.362 3.797 -11.788 1.00 49.88 101 SER A CA 1
ATOM 702 C C . SER A 1 101 ? 20.460 5.052 -10.898 1.00 49.88 101 SER A C 1
ATOM 704 O O . SER A 1 101 ? 19.906 5.099 -9.790 1.00 49.88 101 SER A O 1
ATOM 706 N N . THR A 1 102 ? 21.120 6.106 -11.379 1.00 49.16 102 THR A N 1
ATOM 707 C CA . THR A 1 102 ? 21.130 7.426 -10.741 1.00 49.16 102 THR A CA 1
ATOM 708 C C . THR A 1 102 ? 19.758 8.109 -10.811 1.00 49.16 102 THR A C 1
ATOM 710 O O . THR A 1 102 ? 19.394 8.819 -9.875 1.00 49.16 102 THR A O 1
ATOM 713 N N . LEU A 1 103 ? 18.934 7.84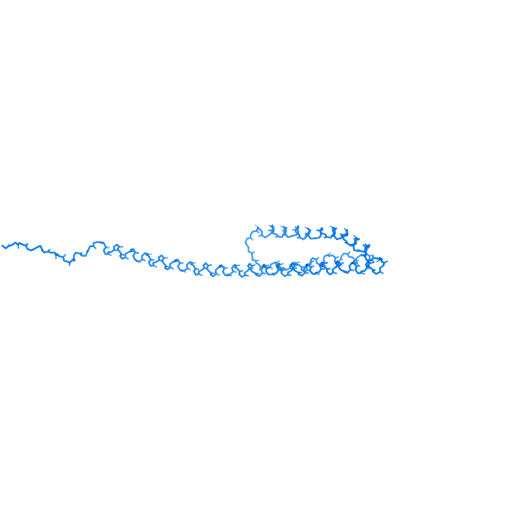6 -11.838 1.00 46.66 103 LEU A N 1
ATOM 714 C CA . LEU A 1 103 ? 17.557 8.354 -11.913 1.00 46.66 103 LEU A CA 1
ATOM 715 C C . LEU A 1 103 ? 16.659 7.713 -10.848 1.00 46.66 103 LEU A C 1
ATOM 717 O O . LEU A 1 103 ? 15.932 8.434 -10.163 1.00 46.66 103 LEU A O 1
ATOM 721 N N . ILE A 1 104 ? 16.770 6.401 -10.619 1.00 50.44 104 ILE A N 1
ATOM 722 C CA . ILE A 1 104 ? 16.036 5.706 -9.541 1.00 50.44 104 ILE A CA 1
ATOM 723 C C . ILE A 1 104 ? 16.490 6.226 -8.159 1.00 50.44 104 ILE A C 1
ATOM 725 O O . ILE A 1 104 ? 15.680 6.395 -7.244 1.00 50.44 104 ILE A O 1
ATOM 729 N N . THR A 1 105 ? 17.771 6.587 -8.019 1.00 49.75 105 THR A N 1
ATOM 730 C CA . THR A 1 105 ? 18.317 7.220 -6.802 1.00 49.75 105 THR A CA 1
ATOM 731 C C . THR A 1 105 ? 17.822 8.666 -6.628 1.00 49.75 105 THR A C 1
ATOM 733 O O . THR A 1 105 ? 17.508 9.085 -5.512 1.00 49.75 105 THR A O 1
ATOM 736 N N . SER A 1 106 ? 17.647 9.415 -7.722 1.00 48.03 106 SER A N 1
ATOM 737 C CA . SER A 1 106 ? 17.074 10.770 -7.704 1.00 48.03 106 SER A CA 1
ATOM 738 C C . SER A 1 106 ? 15.572 10.782 -7.388 1.00 48.03 106 SER A C 1
ATOM 740 O O . SER A 1 106 ? 15.097 11.684 -6.695 1.00 48.03 106 SER A O 1
ATOM 742 N N . ALA A 1 107 ? 14.838 9.734 -7.786 1.00 49.44 107 ALA A N 1
ATOM 743 C CA . ALA A 1 107 ? 13.450 9.526 -7.385 1.00 49.44 107 ALA A CA 1
ATOM 744 C C . ALA A 1 107 ? 13.344 9.314 -5.865 1.00 49.44 107 ALA A C 1
ATOM 746 O O . ALA A 1 107 ? 12.483 9.909 -5.214 1.00 49.44 107 ALA A O 1
ATOM 747 N N .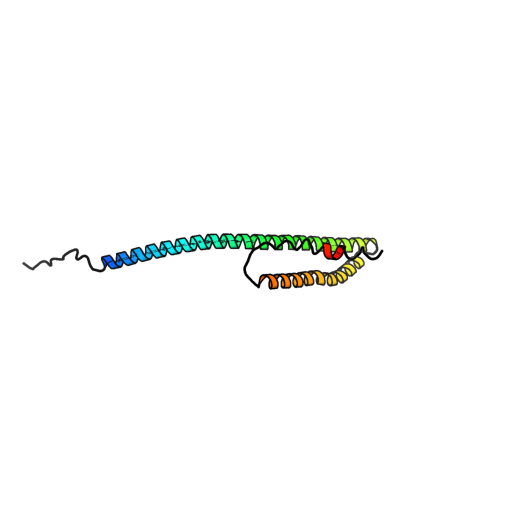 ARG A 1 108 ? 14.286 8.575 -5.258 1.00 49.78 108 ARG A N 1
ATOM 748 C CA . ARG A 1 108 ? 14.399 8.456 -3.792 1.00 49.78 108 ARG A CA 1
ATOM 749 C C . ARG A 1 108 ? 14.665 9.806 -3.116 1.00 49.78 108 ARG A C 1
ATOM 751 O O . ARG A 1 108 ? 13.976 10.133 -2.155 1.00 49.78 108 ARG A O 1
ATOM 758 N N . ALA A 1 109 ? 15.585 10.618 -3.642 1.00 41.84 109 ALA A N 1
ATOM 759 C CA . ALA A 1 109 ? 15.890 11.944 -3.092 1.00 41.84 109 ALA A CA 1
ATOM 760 C C . ALA A 1 109 ? 14.701 12.930 -3.175 1.00 41.84 109 ALA A C 1
ATOM 762 O O . ALA A 1 109 ? 14.471 13.704 -2.243 1.00 41.84 109 ALA A O 1
ATOM 763 N N . ALA A 1 110 ? 13.903 12.870 -4.248 1.00 47.53 110 ALA A N 1
ATOM 764 C CA . ALA A 1 110 ? 12.674 13.656 -4.388 1.00 47.53 110 ALA A CA 1
ATOM 765 C C . ALA A 1 110 ? 11.568 13.197 -3.416 1.00 47.53 110 ALA A C 1
ATOM 767 O O . ALA A 1 110 ? 10.860 14.028 -2.845 1.00 47.53 110 ALA A O 1
ATOM 768 N N . THR A 1 111 ? 11.471 11.890 -3.154 1.00 49.41 111 THR A N 1
ATOM 769 C CA . THR A 1 111 ? 10.477 11.316 -2.231 1.00 49.41 111 THR A CA 1
ATOM 770 C C . THR A 1 111 ? 10.747 11.727 -0.773 1.00 49.41 111 THR A C 1
ATOM 772 O O . THR A 1 111 ? 9.813 12.039 -0.033 1.00 49.41 111 THR A O 1
ATOM 775 N N . THR A 1 112 ? 12.018 11.836 -0.364 1.00 49.53 112 THR A N 1
ATOM 776 C CA . THR A 1 112 ? 12.407 12.269 0.995 1.00 49.53 112 THR A CA 1
ATOM 777 C C . THR A 1 112 ? 12.113 13.752 1.257 1.00 49.53 112 THR A C 1
ATOM 779 O O . THR A 1 112 ? 11.710 14.112 2.363 1.00 49.53 112 THR A O 1
ATOM 782 N N . LYS A 1 113 ? 12.247 14.619 0.241 1.00 47.25 113 LYS A N 1
ATOM 783 C CA . LYS A 1 113 ? 11.910 16.055 0.338 1.00 47.25 113 LYS A CA 1
ATOM 784 C C . LYS A 1 113 ? 10.404 16.299 0.452 1.00 47.25 113 LYS A C 1
ATOM 786 O O . LYS A 1 113 ? 9.976 17.200 1.163 1.00 47.25 113 LYS A O 1
ATOM 791 N N . ILE A 1 114 ? 9.597 15.487 -0.226 1.00 45.84 114 ILE A N 1
ATOM 792 C CA . ILE A 1 114 ? 8.134 15.549 -0.118 1.00 45.84 114 ILE A CA 1
ATOM 793 C C . ILE A 1 114 ? 7.689 15.027 1.261 1.00 45.84 114 ILE A C 1
ATOM 795 O O . ILE A 1 114 ? 6.822 15.625 1.894 1.00 45.84 114 ILE A O 1
ATOM 799 N N . GLY A 1 115 ? 8.341 13.982 1.785 1.00 43.44 115 GLY A N 1
ATOM 800 C CA . GLY A 1 115 ? 8.073 13.445 3.125 1.00 43.44 115 GLY A CA 1
ATOM 801 C C . GLY A 1 115 ? 8.414 14.396 4.281 1.00 43.44 115 GLY A C 1
ATOM 802 O O . GLY A 1 115 ? 7.726 14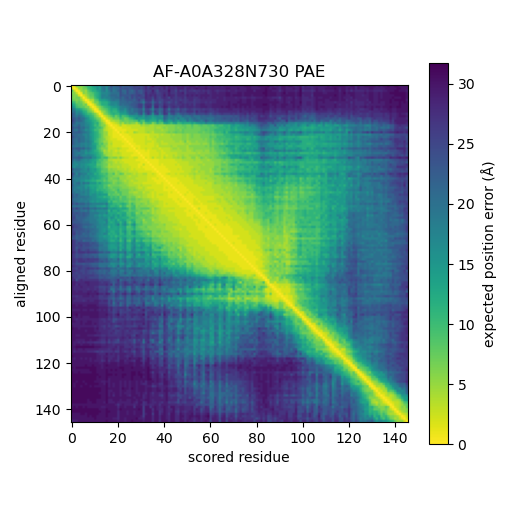.380 5.303 1.00 43.44 115 GLY A O 1
ATOM 803 N N . SER A 1 116 ? 9.427 15.258 4.132 1.00 43.12 116 SER A N 1
ATOM 804 C CA . SER A 1 116 ? 9.759 16.272 5.145 1.00 43.12 116 SER A CA 1
ATOM 805 C C . SER A 1 116 ? 8.827 17.488 5.109 1.00 43.12 116 SER A C 1
ATOM 807 O O . SER A 1 116 ? 8.577 18.077 6.157 1.00 43.12 116 SER A O 1
ATOM 809 N N . LEU A 1 117 ? 8.243 17.813 3.950 1.00 45.81 117 LEU A N 1
ATOM 810 C CA . LEU A 1 117 ? 7.245 18.884 3.802 1.00 45.81 117 LEU A CA 1
ATOM 811 C C . LEU A 1 117 ? 5.854 18.491 4.336 1.00 45.81 117 LEU A C 1
ATOM 813 O O . LEU A 1 117 ? 5.080 19.359 4.724 1.00 45.81 117 LEU A O 1
ATOM 817 N N . VAL A 1 118 ? 5.553 17.191 4.421 1.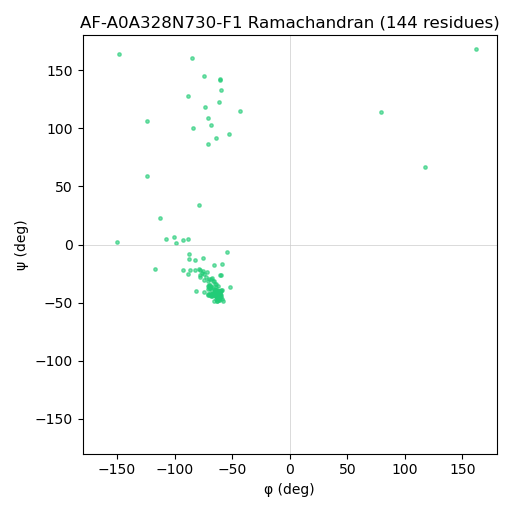00 48.50 118 VAL A N 1
ATOM 818 C CA . VAL A 1 118 ? 4.304 16.654 5.002 1.00 48.50 118 VAL A CA 1
ATOM 819 C C . VAL A 1 118 ? 4.362 16.564 6.543 1.00 48.50 118 VAL A C 1
ATOM 821 O O . VAL A 1 118 ? 3.333 16.419 7.197 1.00 48.50 118 VAL A O 1
ATOM 824 N N . ARG A 1 119 ? 5.550 16.699 7.158 1.00 52.12 119 ARG A N 1
ATOM 825 C CA . ARG A 1 119 ? 5.769 16.593 8.619 1.00 52.12 119 ARG A CA 1
ATOM 826 C C . ARG A 1 119 ? 5.597 17.918 9.387 1.00 52.12 119 ARG A C 1
ATOM 828 O O . ARG A 1 119 ? 5.790 17.938 10.599 1.00 52.12 119 ARG A O 1
ATOM 835 N N . THR A 1 120 ? 5.187 19.014 8.750 1.00 42.19 120 THR A N 1
ATOM 836 C CA . THR A 1 120 ? 4.896 20.274 9.459 1.00 42.19 120 THR A CA 1
ATOM 837 C C . THR A 1 120 ? 3.481 20.772 9.192 1.00 42.19 120 THR A C 1
ATOM 839 O O . THR A 1 120 ? 3.198 21.346 8.149 1.00 42.19 120 THR A O 1
ATOM 842 N N . LYS A 1 121 ? 2.657 20.608 10.233 1.00 40.34 121 LYS A N 1
ATOM 843 C CA . LYS A 1 121 ? 1.294 21.113 10.464 1.00 40.34 121 LYS A CA 1
ATOM 844 C C . LYS A 1 121 ? 0.151 20.366 9.765 1.00 40.34 121 LYS A C 1
ATOM 846 O O . LYS A 1 121 ? -0.037 20.409 8.558 1.00 40.34 121 LYS A O 1
ATOM 851 N N . SER A 1 122 ? -0.668 19.743 10.608 1.00 46.72 122 SER A N 1
ATOM 852 C CA . SER A 1 122 ? -2.038 19.310 10.353 1.00 46.72 122 SER A CA 1
ATOM 853 C C . SER A 1 122 ? -2.847 20.386 9.609 1.00 46.72 122 SER A C 1
ATOM 855 O O . SER A 1 122 ? -3.035 21.447 10.189 1.00 46.72 122 SER A O 1
ATOM 857 N N . VAL A 1 123 ? -3.283 20.119 8.364 1.00 38.03 123 VAL A N 1
ATOM 858 C CA . VAL A 1 123 ? -4.580 20.422 7.683 1.00 38.03 123 VAL A CA 1
ATOM 859 C C . VAL A 1 123 ? -4.420 20.322 6.137 1.00 38.03 123 VAL A C 1
ATOM 861 O O . VAL A 1 123 ? -3.304 20.198 5.644 1.00 38.03 123 VAL A O 1
ATOM 864 N N . PRO A 1 124 ? -5.521 20.317 5.360 1.00 40.19 124 PRO A N 1
ATOM 865 C CA . PRO A 1 124 ? -6.142 19.182 4.686 1.00 40.19 124 PRO A CA 1
ATOM 866 C C . PRO A 1 124 ? -5.545 18.829 3.304 1.00 40.19 124 PRO A C 1
ATOM 868 O O . PRO A 1 124 ? -4.930 19.631 2.605 1.00 40.19 124 PRO A O 1
ATOM 871 N N . VAL A 1 125 ? -5.816 17.591 2.888 1.00 45.09 125 VAL A N 1
ATOM 872 C CA . VAL A 1 125 ? -5.645 17.047 1.532 1.00 45.09 125 VAL A CA 1
ATOM 873 C C . VAL A 1 125 ? -6.347 17.944 0.499 1.00 45.09 125 VAL A C 1
ATOM 875 O O . VAL A 1 125 ? -7.547 17.827 0.281 1.00 45.09 125 VAL A O 1
ATOM 878 N N . LEU A 1 126 ? -5.610 18.867 -0.125 1.00 42.72 126 LEU A N 1
ATOM 879 C CA . LEU A 1 126 ? -6.055 19.575 -1.339 1.00 42.72 126 LEU A CA 1
ATOM 880 C C . LEU A 1 126 ? -4.907 19.993 -2.281 1.00 42.72 126 LEU A C 1
ATOM 882 O O . LEU A 1 126 ? -5.150 20.587 -3.322 1.00 42.72 126 LEU A O 1
ATOM 886 N N . ALA A 1 127 ? -3.650 19.658 -1.978 1.00 42.06 127 ALA A N 1
ATOM 887 C CA . ALA A 1 127 ? -2.495 20.108 -2.769 1.00 42.06 127 ALA A CA 1
ATOM 888 C C . ALA A 1 127 ? -1.755 18.981 -3.518 1.00 42.06 127 ALA A C 1
ATOM 890 O O . ALA A 1 127 ? -0.594 19.139 -3.888 1.00 42.06 127 ALA A O 1
ATOM 891 N N . ALA A 1 128 ? -2.410 17.848 -3.800 1.00 41.38 128 ALA A N 1
ATOM 892 C CA . ALA A 1 128 ? -1.859 16.779 -4.650 1.00 41.38 128 ALA A CA 1
ATOM 893 C C . ALA A 1 128 ? -1.975 17.097 -6.163 1.00 41.38 128 ALA A C 1
ATOM 895 O O . ALA A 1 128 ? -2.156 16.208 -6.989 1.00 41.38 128 ALA A O 1
ATOM 896 N N . THR A 1 129 ? -1.859 18.379 -6.518 1.00 43.09 129 THR A N 1
ATOM 897 C CA . THR A 1 129 ? -2.007 18.937 -7.876 1.00 43.09 129 THR A CA 1
ATOM 898 C C . THR A 1 129 ? -0.662 19.043 -8.624 1.00 43.09 129 THR A C 1
ATOM 900 O O . THR A 1 129 ? -0.591 19.541 -9.740 1.00 43.09 129 THR A O 1
ATOM 903 N N . GLY A 1 130 ? 0.451 18.582 -8.050 1.00 37.09 130 GLY A N 1
ATOM 904 C CA . GLY A 1 130 ? 1.779 18.996 -8.524 1.00 37.09 130 GLY A CA 1
ATOM 905 C C . GLY A 1 130 ? 2.483 18.139 -9.582 1.00 37.09 130 GLY A C 1
ATOM 906 O O . GLY A 1 130 ? 3.374 18.656 -10.251 1.00 37.09 130 GLY A O 1
ATOM 907 N N . THR A 1 131 ? 2.155 16.855 -9.762 1.00 37.66 131 THR A N 1
ATOM 908 C CA . THR A 1 131 ? 2.983 15.960 -10.607 1.00 37.66 131 THR A CA 1
ATOM 909 C C . THR A 1 131 ? 2.807 16.191 -12.113 1.00 37.66 131 THR A C 1
ATOM 911 O O . THR A 1 131 ? 3.628 15.733 -12.902 1.00 37.66 131 THR A O 1
ATOM 914 N N . ALA A 1 132 ? 1.800 16.968 -12.525 1.00 35.38 132 ALA A N 1
ATOM 915 C CA . ALA A 1 132 ? 1.641 17.403 -13.914 1.00 35.38 132 ALA A CA 1
ATOM 916 C C . ALA A 1 132 ? 2.570 18.580 -14.289 1.00 35.38 132 ALA A C 1
ATOM 918 O O . ALA A 1 132 ? 2.886 18.768 -15.462 1.00 35.38 132 ALA A O 1
ATOM 919 N N . ALA A 1 133 ? 3.072 19.352 -13.316 1.00 35.25 133 ALA A N 1
ATOM 920 C CA . ALA A 1 133 ? 3.890 20.536 -13.595 1.00 35.25 133 ALA A CA 1
ATOM 921 C C . ALA A 1 133 ? 5.376 20.214 -13.862 1.00 35.25 133 ALA A C 1
ATOM 923 O O . ALA A 1 133 ? 6.067 20.984 -14.530 1.00 35.25 133 ALA A O 1
ATOM 924 N N . ALA A 1 134 ? 5.881 19.063 -13.402 1.00 36.88 134 ALA A N 1
ATOM 925 C CA . ALA A 1 134 ? 7.305 18.727 -13.521 1.00 36.88 134 ALA A CA 1
ATOM 926 C C . ALA A 1 134 ? 7.735 18.334 -14.950 1.00 36.88 134 ALA A C 1
ATOM 928 O O . ALA A 1 134 ? 8.881 18.566 -15.330 1.00 36.88 134 ALA A O 1
ATOM 929 N N . LEU A 1 135 ? 6.813 17.829 -15.777 1.00 39.91 135 LEU A N 1
ATOM 930 C CA . LEU A 1 135 ? 7.064 17.582 -17.204 1.00 39.91 135 LEU A CA 1
ATOM 931 C C . LEU A 1 135 ? 6.999 18.870 -18.053 1.00 39.91 135 LEU A C 1
ATOM 933 O O . LEU A 1 135 ? 7.644 18.946 -19.098 1.00 39.91 135 LEU A O 1
ATOM 937 N N . ALA A 1 136 ? 6.323 19.926 -17.583 1.00 36.28 136 ALA A N 1
ATOM 938 C CA . ALA A 1 136 ? 6.254 21.216 -18.283 1.00 36.28 136 ALA A CA 1
ATOM 939 C C . ALA A 1 136 ? 7.529 22.079 -18.118 1.00 36.28 136 ALA A C 1
ATOM 941 O O . ALA A 1 136 ? 7.866 22.873 -19.003 1.00 36.28 136 ALA A O 1
ATOM 942 N N . VAL A 1 137 ? 8.279 21.900 -17.023 1.00 40.91 137 VAL A N 1
ATOM 943 C CA . VAL A 1 137 ? 9.496 22.679 -16.697 1.00 40.91 137 VAL A CA 1
ATOM 944 C C . VAL A 1 137 ? 10.720 22.263 -17.530 1.00 40.91 137 VAL A C 1
ATOM 946 O O . VAL A 1 137 ? 11.602 23.083 -17.778 1.00 40.91 137 VAL A O 1
ATOM 949 N N . VAL A 1 138 ? 10.764 21.031 -18.049 1.00 42.22 138 VAL A N 1
ATOM 950 C CA . VAL A 1 138 ? 11.869 20.557 -18.911 1.00 42.22 138 VAL A CA 1
ATOM 951 C C . VAL A 1 138 ? 11.623 20.863 -20.398 1.00 42.22 138 VAL A C 1
ATOM 953 O O . VAL A 1 138 ? 12.574 21.056 -21.154 1.00 42.22 138 VAL A O 1
ATOM 956 N N . ALA A 1 139 ? 10.364 21.009 -20.824 1.00 45.31 139 ALA A N 1
ATOM 957 C CA . ALA A 1 139 ? 10.019 21.257 -22.228 1.00 45.31 139 ALA A CA 1
ATOM 958 C C . ALA A 1 139 ? 10.037 22.747 -22.641 1.00 45.31 139 ALA A C 1
ATOM 960 O O . ALA A 1 139 ? 10.208 23.062 -23.820 1.00 45.31 139 ALA A O 1
ATOM 961 N N . SER A 1 140 ? 9.905 23.689 -21.702 1.00 44.28 140 SER A N 1
ATOM 962 C CA . SER A 1 140 ? 9.734 25.122 -22.012 1.00 44.28 140 SER A CA 1
ATOM 963 C C . SER A 1 140 ? 11.044 25.912 -22.192 1.00 44.28 140 SER A C 1
ATOM 965 O O . SER A 1 140 ? 11.024 27.010 -22.749 1.00 44.28 140 SER A O 1
ATOM 967 N N . ARG A 1 141 ? 12.211 25.360 -21.822 1.00 48.47 141 ARG A N 1
ATOM 968 C CA . ARG A 1 141 ? 13.503 26.081 -21.904 1.00 48.47 141 ARG A CA 1
ATOM 969 C C . ARG A 1 141 ? 14.226 25.973 -23.257 1.00 48.47 141 ARG A C 1
ATOM 971 O O . ARG A 1 141 ? 15.205 26.680 -23.471 1.00 48.47 141 ARG A O 1
ATOM 978 N N . ARG A 1 142 ? 13.754 25.131 -24.188 1.00 50.72 142 ARG A N 1
ATOM 979 C CA . ARG A 1 142 ? 14.439 24.858 -25.475 1.00 50.72 142 ARG A CA 1
ATOM 980 C C . ARG A 1 142 ? 13.918 25.627 -26.698 1.00 50.72 142 ARG A C 1
ATOM 982 O O . ARG A 1 142 ? 14.449 25.423 -27.781 1.00 50.72 142 ARG A O 1
ATOM 989 N N . ARG A 1 143 ? 12.920 26.513 -26.559 1.00 48.25 143 ARG A N 1
ATOM 990 C CA . ARG A 1 143 ? 12.358 27.293 -27.693 1.00 48.25 143 ARG A CA 1
ATOM 991 C C . ARG A 1 143 ? 12.713 28.787 -27.723 1.00 48.25 143 ARG A C 1
ATOM 993 O O . ARG A 1 143 ? 12.205 29.487 -28.584 1.00 48.25 143 ARG A O 1
ATOM 1000 N N . ARG A 1 144 ? 13.567 29.292 -26.823 1.00 51.41 144 ARG A N 1
ATOM 1001 C CA . ARG A 1 144 ? 13.936 30.728 -26.775 1.00 51.41 144 ARG A CA 1
ATOM 1002 C C . ARG A 1 144 ? 15.290 31.098 -27.406 1.00 51.41 144 ARG A C 1
ATOM 1004 O O . ARG A 1 144 ? 15.684 32.250 -27.299 1.00 51.41 144 ARG A O 1
ATOM 1011 N N . PHE A 1 145 ? 15.982 30.163 -28.058 1.00 51.38 145 PHE A N 1
ATOM 1012 C CA . PHE A 1 145 ? 17.243 30.433 -28.770 1.00 51.38 145 PHE A CA 1
ATOM 1013 C C . PHE A 1 145 ? 17.161 30.011 -30.239 1.00 51.38 145 PHE A C 1
ATOM 1015 O O . PHE A 1 145 ? 17.912 29.151 -30.700 1.00 51.38 145 PHE A O 1
ATOM 1022 N N . ARG A 1 146 ? 16.213 30.602 -30.961 1.00 46.53 146 ARG A N 1
ATOM 1023 C CA . ARG A 1 146 ? 16.266 30.703 -32.414 1.00 46.53 146 ARG A CA 1
ATOM 1024 C C . ARG A 1 146 ? 15.654 32.021 -32.846 1.00 46.53 146 ARG A C 1
ATOM 1026 O O . ARG A 1 146 ? 14.651 32.404 -32.205 1.00 46.53 146 ARG A O 1
#

Sequence (146 aa):
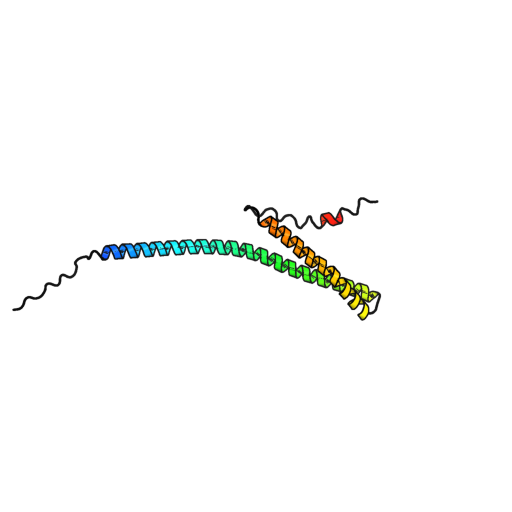MPERPSGNPGTPSADTPVAELVQRATDQITRLVRDELTMARAEMTAKGKRAGIGAGLLGGGAMLGIFAGATAVATIVLTLAAIMPDAVATLIAQTTGKAESTLITSARAATTKIGSLVRTKSVPVLAATGTAAALAVVASRRRRFR

Foldseek 3Di:
DDDDDPPDPDPPDPVVVVVVVVVVVVVVVVVVVVVVVVVVVVVCVVVVVVVVVVVVCVVVVVVVVVVVVVVVLVVQLVVQVVPDPSVVSNVVSVVVVVVVVVVVVVVVVVVVVVVVVVPPDDDDPDPPPPPVVVVVVVPPPPPPPD

Secondary structure (DSSP, 8-state):
-PPPP---S----THHHHHHHHHHHHHHHHHHHHHHHHHHHHHHHHHHHHHHHHHHHHHHHHHHHHHHHHHHHHHHHHHHHTTS-HHHHHHHHHHHHHHHHHHHHHHHHHHHHHHHHTTS----S-----TTTHHHHHHGGGSS--

pLDDT: mean 70.18, std 20.65, range [35.25, 95.94]

Solvent-accessible surface area (backbone atoms only — not comparable to full-atom values): 8791 Å² total; per-residue (Å²): 134,82,87,77,83,82,78,78,90,74,73,87,54,82,60,59,65,53,53,51,51,51,51,53,50,52,53,49,51,53,49,51,54,52,52,51,51,51,52,50,49,54,51,49,51,55,52,49,51,57,51,46,54,54,51,48,53,52,52,53,50,50,54,53,49,50,54,54,51,54,52,51,52,50,50,53,33,53,62,37,38,76,79,42,61,61,77,58,23,52,52,53,48,56,61,52,49,62,63,52,52,50,54,63,50,48,52,52,57,54,51,54,57,54,56,60,63,70,73,65,72,97,76,79,100,76,76,90,74,57,81,74,53,64,67,52,67,72,65,66,75,77,74,80,86,122

Mean predicted aligned error: 17.39 Å